Protein AF-D6ZEJ3-F1 (afdb_monomer)

Mean predicted aligned error: 15.24 Å

Secondary structure (DSSP, 8-state):
---------------GGGSSSHHHHHHHHHHHHHHHHHHHHHHHHHHHSPPPPPSEEEEETTEEEEE--HHHHHHHHHHHHHHHHHHH----

Nearest PDB structures (foldseek):
  2vfx-assembly8_H  TM=3.318E-01  e=5.756E-01  Homo sapiens
  2qog-assembly1_D  TM=3.678E-01  e=7.763E+00  Crotalus durissus terrificus

Foldseek 3Di:
DDDPPDDPPPPPCPDPPPPPPVVVVVVVVVVVVLQVQLVVQLVVLLVVDDDQQAPDWDADPNDTDGHHDDPSVVVVVVSVVRSVCSSVDPPD

Radius of gyration: 29.47 Å; Cα contacts (8 Å, |Δi|>4): 49; chains: 1; bounding box: 62×20×95 Å

Organism: Segniliparus rotundus (strain ATCC BAA-972 / CDC 1076 / CIP 108378 / DSM 44985 / JCM 13578) (NCBI:txid640132)

Sequence (92 aa):
MALHRGQWRGYQDVGPAVKRFDYMDRMGEEEADQHAAARQRAEAARRSLPPIAPDQVVEMGGSRFAVYSGEKAVQMRQREALVKQARDGARR

Solvent-accessible surface area (backbone atoms only — not comparable to full-atom values): 5741 Å² total; per-residue (Å²): 135,84,83,81,74,79,78,81,77,74,79,76,77,80,63,91,78,82,66,67,61,70,56,51,58,52,50,52,51,56,51,48,52,51,51,51,54,23,50,53,38,22,52,51,48,54,69,74,47,82,86,78,80,58,79,43,76,48,76,57,95,94,40,81,42,76,41,58,55,75,70,55,33,52,52,50,52,53,52,50,52,52,25,48,44,46,30,68,43,89,84,120

pLDDT: mean 70.7, std 18.23, range [38.47, 93.12]

Structure (mmCIF, N/CA/C/O backbone):
data_AF-D6ZEJ3-F1
#
_entry.id   AF-D6ZEJ3-F1
#
loop_
_atom_site.group_PDB
_atom_site.id
_atom_site.type_symbol
_atom_site.label_atom_id
_atom_site.label_alt_id
_atom_site.label_comp_id
_atom_site.label_asym_id
_atom_site.label_entity_id
_atom_site.label_seq_id
_atom_site.pdbx_PDB_ins_code
_atom_site.Cartn_x
_atom_site.Cartn_y
_atom_site.Cartn_z
_atom_site.occupancy
_atom_site.B_iso_or_equiv
_atom_site.auth_seq_id
_atom_site.auth_comp_id
_atom_site.auth_asym_id
_atom_site.auth_atom_id
_atom_site.pdbx_PDB_model_num
ATOM 1 N N . MET A 1 1 ? 38.023 5.439 -79.911 1.00 38.47 1 MET A N 1
ATOM 2 C CA . MET A 1 1 ? 38.580 5.769 -78.582 1.00 38.47 1 MET A CA 1
ATOM 3 C C . MET A 1 1 ? 37.423 5.853 -77.604 1.00 38.47 1 MET A C 1
ATOM 5 O O . MET A 1 1 ? 36.467 6.568 -77.873 1.00 38.47 1 MET A O 1
ATOM 9 N N . ALA A 1 2 ? 37.442 4.995 -76.586 1.00 42.78 2 ALA A N 1
ATOM 10 C CA . ALA A 1 2 ? 36.294 4.677 -75.747 1.00 42.78 2 ALA A CA 1
ATOM 11 C C . ALA A 1 2 ? 35.992 5.791 -74.732 1.00 42.78 2 ALA A C 1
ATOM 13 O O . ALA A 1 2 ? 36.873 6.246 -74.007 1.00 42.78 2 ALA A O 1
ATOM 14 N N . LEU A 1 3 ? 34.726 6.206 -74.685 1.00 44.09 3 LEU A N 1
ATOM 15 C CA . LEU A 1 3 ? 34.176 7.106 -73.677 1.00 44.09 3 LEU A CA 1
ATOM 16 C C . LEU A 1 3 ? 34.100 6.356 -72.341 1.00 44.09 3 LEU A C 1
ATOM 18 O O . LEU A 1 3 ? 33.172 5.579 -72.115 1.00 44.09 3 LEU A O 1
ATOM 22 N N . HIS A 1 4 ? 35.059 6.587 -71.444 1.00 41.38 4 HIS A N 1
ATOM 23 C CA . HIS A 1 4 ? 34.919 6.179 -70.048 1.00 41.38 4 HIS A CA 1
ATOM 24 C C . HIS A 1 4 ? 33.860 7.065 -69.386 1.00 41.38 4 HIS A C 1
ATOM 26 O O . HIS A 1 4 ? 34.133 8.166 -68.913 1.00 41.38 4 HIS A O 1
ATOM 32 N N . ARG A 1 5 ? 32.616 6.576 -69.392 1.00 45.19 5 ARG A N 1
ATOM 33 C CA . ARG A 1 5 ? 31.523 7.098 -68.573 1.00 45.19 5 ARG A CA 1
ATOM 34 C C . ARG A 1 5 ? 31.898 6.887 -67.109 1.00 45.19 5 ARG A C 1
ATOM 36 O O . ARG A 1 5 ? 31.765 5.785 -66.583 1.00 45.19 5 ARG A O 1
ATOM 43 N N . GLY A 1 6 ? 32.398 7.952 -66.486 1.00 44.97 6 GLY A N 1
ATOM 44 C CA . GLY A 1 6 ? 32.551 8.052 -65.043 1.00 44.97 6 GLY A CA 1
ATOM 45 C C . GLY A 1 6 ? 31.226 7.700 -64.375 1.00 44.97 6 GLY A C 1
ATOM 46 O O . GLY A 1 6 ? 30.194 8.324 -64.616 1.00 44.97 6 GLY A O 1
ATOM 47 N N . GLN A 1 7 ? 31.274 6.627 -63.603 1.00 43.22 7 GLN A N 1
ATOM 48 C CA . GLN A 1 7 ? 30.188 6.029 -62.854 1.00 43.22 7 GLN A CA 1
ATOM 49 C C . GLN A 1 7 ? 29.632 7.059 -61.860 1.00 43.22 7 GLN A C 1
ATOM 51 O O . GLN A 1 7 ? 30.293 7.412 -60.884 1.00 43.22 7 GLN A O 1
ATOM 56 N N . TRP A 1 8 ? 28.420 7.558 -62.108 1.00 39.75 8 TRP A N 1
ATOM 57 C CA . TRP A 1 8 ? 27.676 8.340 -61.124 1.00 39.75 8 TRP A CA 1
ATOM 58 C C . TRP A 1 8 ? 27.346 7.423 -59.944 1.00 39.75 8 TRP A C 1
ATOM 60 O O . TRP A 1 8 ? 26.443 6.590 -60.018 1.00 39.75 8 TRP A O 1
ATOM 70 N N . ARG A 1 9 ? 28.106 7.552 -58.851 1.00 45.00 9 ARG A N 1
ATOM 71 C CA . ARG A 1 9 ? 27.702 7.054 -57.535 1.00 45.00 9 ARG A CA 1
ATOM 72 C C . ARG A 1 9 ? 26.480 7.862 -57.112 1.00 45.00 9 ARG A C 1
ATOM 74 O O . ARG A 1 9 ? 26.615 8.941 -56.544 1.00 45.00 9 ARG A O 1
ATOM 81 N N . GLY A 1 10 ? 25.293 7.348 -57.421 1.00 42.72 10 GLY A N 1
ATOM 82 C CA . GLY A 1 10 ? 24.074 7.778 -56.760 1.00 42.72 10 GLY A CA 1
ATOM 83 C C . GLY A 1 10 ? 24.238 7.504 -55.271 1.00 42.72 10 GLY A C 1
ATOM 84 O O . GLY A 1 10 ? 24.117 6.363 -54.834 1.00 42.72 10 GLY A O 1
ATOM 85 N N . TYR A 1 11 ? 24.562 8.540 -54.499 1.00 41.69 11 TYR A N 1
ATOM 86 C CA . TYR A 1 11 ? 24.215 8.559 -53.089 1.00 41.69 11 TYR A CA 1
ATOM 87 C C . TYR A 1 11 ? 22.691 8.495 -53.051 1.00 41.69 11 TYR A C 1
ATOM 89 O O . TYR A 1 11 ? 22.007 9.490 -53.278 1.00 41.69 11 TYR A O 1
ATOM 97 N N . GLN A 1 12 ? 22.161 7.287 -52.875 1.00 45.28 12 GLN A N 1
ATOM 98 C CA . GLN A 1 12 ? 20.768 7.109 -52.530 1.00 45.28 12 GLN A CA 1
ATOM 99 C C . GLN A 1 12 ? 20.648 7.594 -51.093 1.00 45.28 12 GLN A C 1
ATOM 101 O O . GLN A 1 12 ? 21.063 6.917 -50.154 1.00 45.28 12 GLN A O 1
ATOM 106 N N . ASP A 1 13 ? 20.183 8.830 -50.968 1.00 47.97 13 ASP A N 1
ATOM 107 C CA . ASP A 1 13 ? 19.825 9.467 -49.716 1.00 47.97 13 ASP A CA 1
ATOM 108 C C . ASP A 1 13 ? 18.671 8.649 -49.118 1.00 47.97 13 ASP A C 1
ATOM 110 O O . ASP A 1 13 ? 17.491 8.849 -49.413 1.00 47.97 13 ASP A O 1
ATOM 114 N N . VAL A 1 14 ? 19.021 7.602 -48.371 1.00 50.62 14 VAL A N 1
ATOM 115 C CA . VAL A 1 14 ? 18.088 6.846 -47.538 1.00 50.62 14 VAL A CA 1
ATOM 116 C C . VAL A 1 14 ? 17.682 7.781 -46.406 1.00 50.62 14 VAL A C 1
ATOM 118 O O . VAL A 1 14 ? 18.320 7.838 -45.357 1.00 50.62 14 VAL A O 1
ATOM 121 N N . GLY A 1 15 ? 16.664 8.593 -46.694 1.00 42.31 15 GLY A N 1
ATOM 122 C CA . GLY A 1 15 ? 16.210 9.689 -45.852 1.00 42.31 15 GLY A CA 1
ATOM 123 C C . GLY A 1 15 ? 15.910 9.285 -44.400 1.00 42.31 15 GLY A C 1
ATOM 124 O O . GLY A 1 15 ? 15.724 8.108 -44.082 1.00 42.31 15 GLY A O 1
ATOM 125 N N . PRO A 1 16 ? 15.793 10.262 -43.485 1.00 48.78 16 PRO A N 1
ATOM 126 C CA . PRO A 1 16 ? 15.666 10.025 -42.043 1.00 48.78 16 PRO A CA 1
ATOM 127 C C . PRO A 1 16 ? 14.295 9.471 -41.589 1.00 48.78 16 PRO A C 1
ATOM 129 O O . PRO A 1 16 ? 13.909 9.641 -40.433 1.00 48.78 16 PRO A O 1
ATOM 132 N N . ALA A 1 17 ? 13.531 8.806 -42.456 1.00 48.72 17 ALA A N 1
ATOM 133 C CA . ALA A 1 17 ? 12.112 8.536 -42.221 1.00 48.72 17 ALA A CA 1
ATOM 134 C C . ALA A 1 17 ? 11.788 7.226 -41.471 1.00 48.72 17 ALA A C 1
ATOM 136 O O . ALA A 1 17 ? 10.661 7.080 -41.011 1.00 48.72 17 ALA A O 1
ATOM 137 N N . VAL A 1 18 ? 12.731 6.292 -41.282 1.00 49.53 18 VAL A N 1
ATOM 138 C CA . VAL A 1 18 ? 12.401 4.933 -40.771 1.00 49.53 18 VAL A CA 1
ATOM 139 C C . VAL A 1 18 ? 12.846 4.674 -39.322 1.00 49.53 18 VAL A C 1
ATOM 141 O O . VAL A 1 18 ? 12.835 3.545 -38.862 1.00 49.53 18 VAL A O 1
ATOM 144 N N . LYS A 1 19 ? 13.242 5.691 -38.544 1.00 51.84 19 LYS A N 1
ATOM 145 C CA . LYS A 1 19 ? 13.718 5.465 -37.155 1.00 51.84 19 LYS A CA 1
ATOM 146 C C . LYS A 1 19 ? 12.837 6.035 -36.047 1.00 51.84 19 LYS A C 1
ATOM 148 O O . LYS A 1 19 ? 13.202 5.917 -34.884 1.00 51.84 19 LYS A O 1
ATOM 153 N N . ARG A 1 20 ? 11.714 6.679 -36.375 1.00 48.69 20 ARG A N 1
ATOM 154 C CA .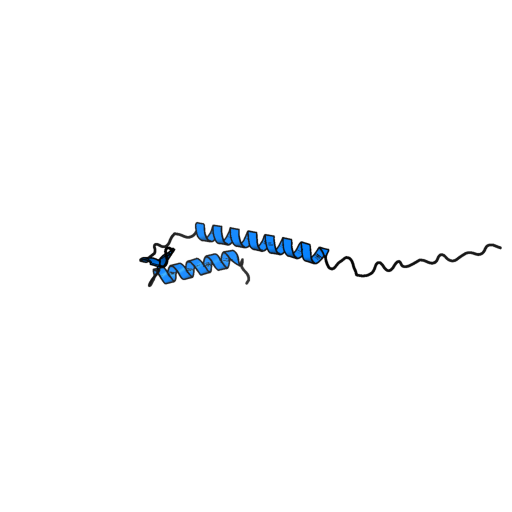 ARG A 1 20 ? 10.882 7.358 -35.364 1.00 48.69 20 ARG A CA 1
ATOM 155 C C . ARG A 1 20 ? 9.714 6.524 -34.835 1.00 48.69 20 ARG A C 1
ATOM 157 O O . ARG A 1 20 ? 9.353 6.728 -33.687 1.00 48.69 20 ARG A O 1
ATOM 164 N N . PHE A 1 21 ? 9.167 5.591 -35.615 1.00 47.56 21 PHE A N 1
ATOM 165 C CA . PHE A 1 21 ? 7.996 4.806 -35.197 1.00 47.56 21 PHE A CA 1
ATOM 166 C C . PHE A 1 21 ? 8.374 3.511 -34.453 1.00 47.56 21 PHE A C 1
ATOM 168 O O . PHE A 1 21 ? 7.924 3.335 -33.327 1.00 47.56 21 PHE A O 1
ATOM 175 N N . ASP A 1 22 ? 9.316 2.705 -34.964 1.00 49.97 22 ASP A N 1
ATOM 176 C CA . ASP A 1 22 ? 9.790 1.480 -34.275 1.00 49.97 22 ASP A CA 1
ATOM 177 C C . ASP A 1 22 ? 10.383 1.739 -32.876 1.00 49.97 22 ASP A C 1
ATOM 179 O O . ASP A 1 22 ? 10.349 0.876 -32.000 1.00 49.97 22 ASP A O 1
ATOM 183 N N . TYR A 1 23 ? 10.952 2.928 -32.654 1.00 49.06 23 TYR A N 1
ATOM 184 C CA . TYR A 1 23 ? 11.496 3.317 -31.350 1.00 49.06 23 TYR A CA 1
ATOM 185 C C . TYR A 1 23 ? 10.400 3.666 -30.333 1.00 49.06 23 TYR A C 1
ATOM 187 O O . TYR A 1 23 ? 10.630 3.522 -29.136 1.00 49.06 23 TYR A O 1
ATOM 195 N N . MET A 1 24 ? 9.227 4.126 -30.784 1.00 49.81 24 MET A N 1
ATOM 196 C CA . MET A 1 24 ? 8.105 4.426 -29.889 1.00 49.81 24 MET A CA 1
ATOM 197 C C . MET A 1 24 ? 7.361 3.161 -29.459 1.00 49.81 24 MET A C 1
ATOM 199 O O . MET A 1 24 ? 7.015 3.053 -28.286 1.00 49.81 24 MET A O 1
ATOM 203 N N . ASP A 1 25 ? 7.198 2.184 -30.354 1.00 51.31 25 ASP A N 1
ATOM 204 C CA . ASP A 1 25 ? 6.554 0.912 -30.002 1.00 51.31 25 ASP A CA 1
ATOM 205 C C . ASP A 1 25 ? 7.400 0.099 -29.005 1.00 51.31 25 ASP A C 1
ATOM 207 O O . ASP A 1 25 ? 6.872 -0.392 -28.009 1.00 51.31 25 ASP A O 1
ATOM 211 N N . ARG A 1 26 ? 8.734 0.055 -29.173 1.00 51.66 26 ARG A N 1
ATOM 212 C CA . ARG A 1 26 ? 9.631 -0.592 -28.189 1.00 51.66 26 ARG A CA 1
ATOM 213 C C . ARG A 1 26 ? 9.662 0.115 -26.831 1.00 51.66 26 ARG A C 1
ATOM 215 O O . ARG A 1 26 ? 9.777 -0.550 -25.808 1.00 51.66 26 ARG A O 1
ATOM 222 N N . MET A 1 27 ? 9.536 1.446 -26.806 1.00 50.47 27 MET A N 1
ATOM 223 C CA . MET A 1 27 ? 9.422 2.206 -25.551 1.00 50.47 27 MET A CA 1
ATOM 224 C C . MET A 1 27 ? 8.132 1.854 -24.797 1.00 50.47 27 MET A C 1
ATOM 226 O O . MET A 1 27 ? 8.160 1.718 -23.577 1.00 50.47 27 MET A O 1
ATOM 230 N N . GLY A 1 28 ? 7.019 1.653 -25.509 1.00 60.31 28 GLY A N 1
ATOM 231 C CA . GLY A 1 28 ? 5.750 1.247 -24.901 1.00 60.31 28 GLY A CA 1
ATOM 232 C C . GLY A 1 28 ? 5.803 -0.136 -24.243 1.00 60.31 28 GLY A C 1
ATOM 233 O O . GLY A 1 28 ? 5.239 -0.321 -23.164 1.00 60.31 28 GLY A O 1
ATOM 234 N N . GLU A 1 29 ? 6.510 -1.092 -24.852 1.00 59.00 29 GLU A N 1
ATOM 235 C CA . GLU A 1 29 ? 6.695 -2.443 -24.301 1.00 59.00 29 GLU A CA 1
ATOM 236 C C . GLU A 1 29 ? 7.625 -2.448 -23.075 1.00 59.00 29 GLU A C 1
ATOM 238 O O . GLU A 1 29 ? 7.265 -3.000 -22.033 1.00 59.00 29 GLU A O 1
ATOM 243 N N . GLU A 1 30 ? 8.771 -1.756 -23.132 1.00 60.19 30 GLU A N 1
ATOM 244 C CA . GLU A 1 30 ? 9.691 -1.655 -21.988 1.00 60.19 30 GLU A CA 1
ATOM 245 C C . GLU A 1 30 ? 9.067 -0.918 -20.788 1.00 60.19 30 GLU A C 1
ATOM 247 O O . GLU A 1 30 ? 9.303 -1.290 -19.633 1.00 60.19 30 GLU A O 1
ATOM 252 N N . GLU A 1 31 ? 8.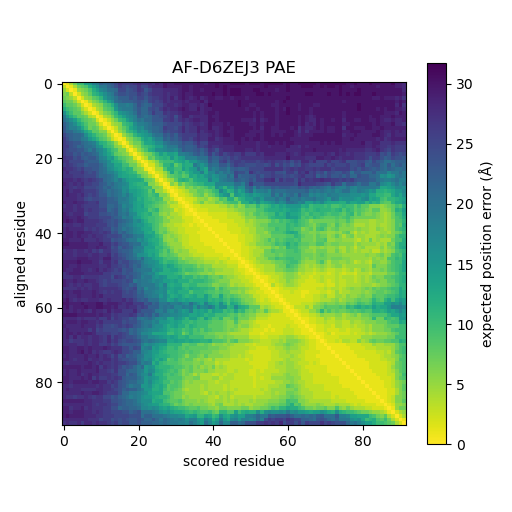251 0.116 -21.021 1.00 59.69 31 GLU A N 1
ATOM 253 C CA . GLU A 1 31 ? 7.506 0.802 -19.958 1.00 59.69 31 GLU A CA 1
ATOM 254 C C . GLU A 1 31 ? 6.407 -0.092 -19.359 1.00 59.69 31 GLU A C 1
ATOM 256 O O . GLU A 1 31 ? 6.230 -0.128 -18.133 1.00 59.69 31 GLU A O 1
ATOM 261 N N . ALA A 1 32 ? 5.692 -0.858 -20.190 1.00 65.38 32 ALA A N 1
ATOM 262 C CA . ALA A 1 32 ? 4.676 -1.805 -19.732 1.00 65.38 32 ALA A CA 1
ATOM 263 C C . ALA A 1 32 ? 5.280 -2.915 -18.854 1.00 65.38 32 ALA A C 1
ATOM 265 O O . ALA A 1 32 ? 4.738 -3.216 -17.781 1.00 65.38 32 ALA A O 1
ATOM 266 N N . ASP A 1 33 ? 6.435 -3.454 -19.245 1.00 70.56 33 ASP A N 1
ATOM 267 C CA . ASP A 1 33 ? 7.166 -4.468 -18.484 1.00 70.56 33 ASP A CA 1
ATOM 268 C C . ASP A 1 33 ? 7.676 -3.923 -17.145 1.00 70.56 33 ASP A C 1
ATOM 270 O O . ASP A 1 33 ? 7.544 -4.572 -16.099 1.00 70.56 33 ASP A O 1
ATOM 274 N N . GLN A 1 34 ? 8.180 -2.685 -17.123 1.00 71.31 34 GLN A N 1
ATOM 275 C CA . GLN A 1 34 ? 8.571 -2.013 -15.881 1.00 71.31 34 GLN A CA 1
ATOM 276 C C . GLN A 1 34 ? 7.378 -1.811 -14.939 1.00 71.31 34 GLN A C 1
ATOM 278 O O . GLN A 1 34 ? 7.494 -2.037 -13.728 1.00 71.31 34 GLN A O 1
ATOM 283 N N . HIS A 1 35 ? 6.213 -1.437 -15.472 1.00 73.88 35 HIS A N 1
ATOM 284 C CA . HIS A 1 35 ? 4.986 -1.312 -14.690 1.00 73.88 35 HIS A CA 1
ATOM 285 C C . HIS A 1 35 ? 4.499 -2.656 -14.139 1.00 73.88 35 HIS A C 1
ATOM 287 O O . HIS A 1 35 ? 4.085 -2.720 -12.974 1.00 73.88 35 HIS A O 1
ATOM 293 N N . ALA A 1 36 ? 4.564 -3.726 -14.933 1.00 77.56 36 ALA A N 1
ATOM 294 C CA . ALA A 1 36 ? 4.209 -5.073 -14.499 1.00 77.56 36 ALA A CA 1
ATOM 295 C C . ALA A 1 36 ? 5.142 -5.563 -13.378 1.00 77.56 36 ALA A C 1
ATOM 297 O O . ALA A 1 36 ? 4.670 -6.005 -12.326 1.00 77.56 36 ALA A O 1
ATOM 298 N N . ALA A 1 37 ? 6.455 -5.384 -13.541 1.00 79.62 37 ALA A N 1
ATOM 299 C CA . ALA A 1 37 ? 7.446 -5.735 -12.529 1.00 79.62 37 ALA A CA 1
ATOM 300 C C . ALA A 1 37 ? 7.266 -4.924 -11.231 1.00 79.62 37 ALA A C 1
ATOM 302 O O . ALA A 1 37 ? 7.346 -5.476 -10.131 1.00 79.62 37 ALA A O 1
ATOM 303 N N . ALA A 1 38 ? 6.974 -3.623 -11.332 1.00 74.88 38 ALA A N 1
ATOM 304 C CA . ALA A 1 38 ? 6.692 -2.768 -10.178 1.00 74.88 38 ALA A CA 1
ATOM 305 C C . ALA A 1 38 ? 5.436 -3.218 -9.410 1.00 74.88 38 ALA A C 1
ATOM 307 O O . ALA A 1 38 ? 5.432 -3.225 -8.176 1.00 74.88 38 ALA A O 1
ATOM 308 N N . ARG A 1 39 ? 4.376 -3.636 -10.119 1.00 79.38 39 ARG A N 1
ATOM 309 C CA . ARG A 1 39 ? 3.161 -4.197 -9.501 1.00 79.38 39 ARG A CA 1
ATOM 310 C C . ARG A 1 39 ? 3.455 -5.499 -8.763 1.00 79.38 39 ARG A C 1
ATOM 312 O O . ARG A 1 39 ? 3.073 -5.619 -7.601 1.00 79.38 39 ARG A O 1
ATOM 319 N N . GLN A 1 40 ? 4.185 -6.425 -9.385 1.00 81.38 40 GLN A N 1
ATOM 320 C CA . GLN A 1 40 ? 4.567 -7.688 -8.743 1.00 81.38 40 GLN A CA 1
ATOM 321 C C . GLN A 1 40 ? 5.387 -7.459 -7.465 1.00 81.38 40 GLN A C 1
ATOM 323 O O . GLN A 1 40 ? 5.107 -8.076 -6.436 1.00 81.38 40 GLN A O 1
ATOM 328 N N . ARG A 1 41 ? 6.349 -6.524 -7.485 1.00 79.56 41 ARG A N 1
ATOM 329 C CA . ARG A 1 41 ? 7.130 -6.156 -6.290 1.00 79.56 41 ARG A CA 1
ATOM 330 C C . ARG A 1 41 ? 6.255 -5.575 -5.181 1.00 79.56 41 ARG A C 1
ATOM 332 O O . ARG A 1 41 ? 6.405 -5.958 -4.022 1.00 79.56 41 ARG A O 1
ATOM 339 N N . ALA A 1 42 ? 5.327 -4.685 -5.528 1.00 76.62 42 ALA A N 1
ATOM 340 C CA . ALA A 1 42 ? 4.398 -4.092 -4.569 1.00 76.62 42 ALA A CA 1
ATOM 341 C C . ALA A 1 42 ? 3.478 -5.146 -3.929 1.00 76.62 42 ALA A C 1
ATOM 343 O O . ALA A 1 42 ? 3.258 -5.130 -2.717 1.00 76.62 42 ALA A O 1
ATOM 344 N N . GLU A 1 43 ? 2.965 -6.090 -4.720 1.00 82.25 43 GLU A N 1
ATOM 345 C CA . GLU A 1 43 ? 2.137 -7.190 -4.219 1.00 82.25 43 GLU A CA 1
ATOM 346 C C . GLU A 1 43 ? 2.921 -8.134 -3.307 1.00 82.25 43 GLU A C 1
ATOM 348 O O . GLU A 1 43 ? 2.431 -8.491 -2.232 1.00 82.25 43 GLU A O 1
ATOM 353 N N . ALA A 1 44 ? 4.149 -8.493 -3.688 1.00 81.25 44 ALA A N 1
ATOM 354 C CA . ALA A 1 44 ? 5.031 -9.312 -2.864 1.00 81.25 44 ALA A CA 1
ATOM 355 C C . ALA A 1 44 ? 5.336 -8.630 -1.518 1.00 81.25 44 ALA A C 1
ATOM 357 O O . ALA A 1 44 ? 5.179 -9.252 -0.467 1.00 81.25 44 ALA A O 1
ATOM 358 N N . ALA A 1 45 ? 5.670 -7.335 -1.535 1.00 77.81 45 ALA A N 1
ATOM 359 C CA . ALA A 1 45 ? 5.901 -6.544 -0.325 1.00 77.81 45 ALA A CA 1
ATOM 360 C C . ALA A 1 45 ? 4.643 -6.434 0.551 1.00 77.81 45 ALA A C 1
ATOM 362 O O . ALA A 1 45 ? 4.710 -6.498 1.776 1.00 77.81 45 ALA A O 1
ATOM 363 N N . ARG A 1 46 ? 3.457 -6.311 -0.055 1.00 81.62 46 ARG A N 1
ATOM 364 C CA . ARG A 1 46 ? 2.200 -6.279 0.703 1.00 81.62 46 ARG A CA 1
ATOM 365 C C . ARG A 1 46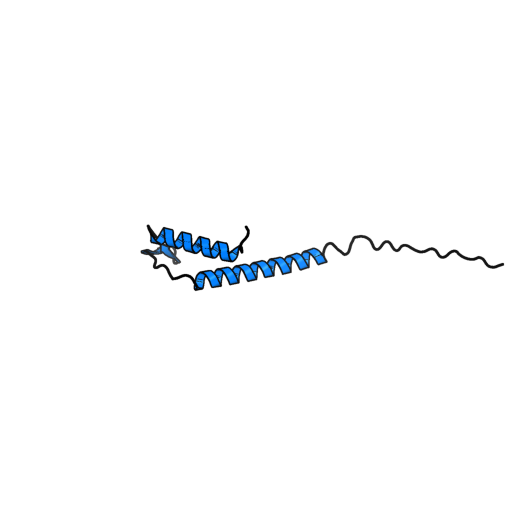 ? 1.925 -7.606 1.411 1.00 81.62 46 ARG A C 1
ATOM 367 O O . ARG A 1 46 ? 1.425 -7.573 2.538 1.00 81.62 46 ARG A O 1
ATOM 374 N N . ARG A 1 47 ? 2.224 -8.736 0.757 1.00 83.38 47 ARG A N 1
ATOM 375 C CA . ARG A 1 47 ? 2.026 -10.097 1.288 1.00 83.38 47 ARG A CA 1
ATOM 376 C C . ARG A 1 47 ? 3.030 -10.467 2.378 1.00 83.38 47 ARG A C 1
ATOM 378 O O . ARG A 1 47 ? 2.663 -11.215 3.275 1.00 83.38 47 ARG A O 1
ATOM 385 N N . SER A 1 48 ? 4.262 -9.961 2.313 1.00 80.44 48 SER A N 1
ATOM 386 C CA . SER A 1 48 ? 5.287 -10.251 3.324 1.00 80.44 48 SER A CA 1
ATOM 387 C C . SER A 1 48 ? 5.078 -9.494 4.638 1.00 80.44 48 SER A C 1
ATOM 389 O O . SER A 1 48 ? 5.548 -9.939 5.682 1.00 80.44 48 SER A O 1
ATOM 391 N N . LEU A 1 49 ? 4.375 -8.358 4.606 1.00 82.56 49 LEU A N 1
ATOM 392 C CA . LEU A 1 49 ? 4.133 -7.541 5.793 1.00 82.56 49 LEU A CA 1
ATOM 393 C C . LEU A 1 49 ? 2.989 -8.106 6.652 1.00 82.56 49 LEU A C 1
ATOM 395 O O . LEU A 1 49 ? 1.944 -8.478 6.102 1.00 82.56 49 LEU A O 1
ATOM 399 N N . PRO A 1 50 ? 3.139 -8.112 7.992 1.00 83.50 50 PRO A N 1
ATOM 400 C CA . PRO A 1 50 ? 2.127 -8.647 8.892 1.00 83.50 50 PRO A CA 1
ATOM 401 C C . PRO A 1 50 ? 0.792 -7.896 8.737 1.00 83.50 50 PRO A C 1
ATOM 403 O O . PRO A 1 50 ? 0.779 -6.676 8.521 1.00 83.50 50 PRO A O 1
ATOM 406 N N . PRO A 1 51 ? -0.351 -8.601 8.811 1.00 86.50 51 PRO A N 1
ATOM 407 C CA . PRO A 1 51 ? -1.656 -7.967 8.711 1.00 86.50 51 PRO A CA 1
ATOM 408 C C . PRO A 1 51 ? -1.925 -7.091 9.940 1.00 86.50 51 PRO A C 1
ATOM 410 O O . PRO A 1 51 ? -1.705 -7.505 11.074 1.00 86.50 51 PRO A O 1
ATOM 413 N N . ILE A 1 52 ? -2.443 -5.884 9.704 1.00 86.94 52 ILE A N 1
ATOM 414 C CA . ILE A 1 52 ? -2.870 -4.958 10.758 1.00 86.94 52 ILE A CA 1
ATOM 415 C C . ILE A 1 52 ? -4.391 -5.058 10.862 1.00 86.94 52 ILE A C 1
ATOM 417 O O . ILE A 1 52 ? -5.099 -4.811 9.880 1.00 86.94 52 ILE A O 1
ATOM 421 N N . ALA A 1 53 ? -4.888 -5.445 12.037 1.00 87.81 53 ALA A N 1
ATOM 422 C CA . ALA A 1 53 ? -6.320 -5.545 12.294 1.00 87.81 53 ALA A CA 1
ATOM 423 C C . ALA A 1 53 ? -6.951 -4.140 12.347 1.00 87.81 53 ALA A C 1
ATOM 425 O O . ALA A 1 53 ? -6.444 -3.287 13.084 1.00 87.81 53 ALA A O 1
ATOM 426 N N . PRO A 1 54 ? -8.038 -3.884 11.596 1.00 88.12 54 PRO A N 1
ATOM 427 C CA . PRO A 1 54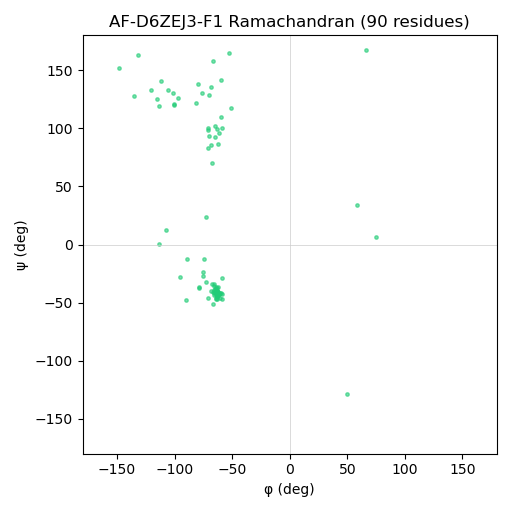 ? -8.733 -2.605 11.659 1.00 88.12 54 PRO A CA 1
ATOM 428 C C . PRO A 1 54 ? -9.393 -2.401 13.024 1.00 88.12 54 PRO A C 1
ATOM 430 O O . PRO A 1 54 ? -9.648 -3.356 13.758 1.00 88.12 54 PRO A O 1
ATOM 433 N N . ASP A 1 55 ? -9.660 -1.146 13.368 1.00 88.38 55 ASP A N 1
ATOM 434 C CA . ASP A 1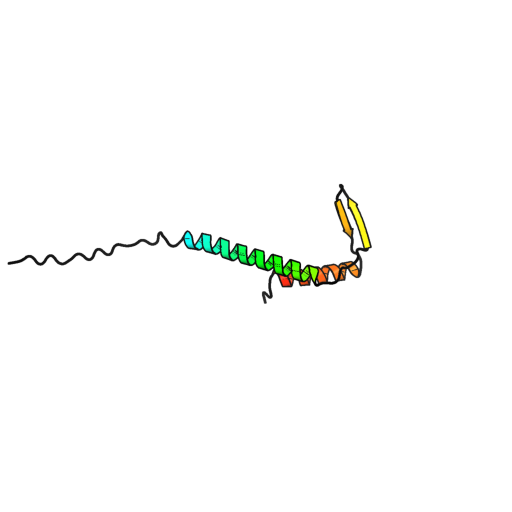 55 ? -10.427 -0.807 14.572 1.00 88.38 55 ASP A CA 1
ATOM 435 C C . ASP A 1 55 ? -11.919 -1.003 14.347 1.00 88.38 55 ASP A C 1
ATOM 437 O O . ASP A 1 55 ? -12.641 -1.455 15.232 1.00 88.38 55 ASP A O 1
ATOM 441 N N . GLN A 1 56 ? -12.375 -0.696 13.136 1.00 88.06 56 GLN A N 1
ATOM 442 C CA . GLN A 1 56 ? -13.760 -0.859 12.742 1.00 88.06 56 GLN A CA 1
ATOM 443 C C . GLN A 1 56 ? -13.841 -1.192 11.257 1.00 88.06 56 GLN A C 1
ATOM 445 O O . GLN A 1 56 ? -12.987 -0.798 10.465 1.00 88.06 56 GLN A O 1
ATOM 450 N N . VAL A 1 57 ? -14.894 -1.904 10.871 1.00 90.81 57 VAL A N 1
ATOM 451 C CA . VAL A 1 57 ? -15.302 -2.020 9.474 1.00 90.81 57 VAL A CA 1
ATOM 452 C C . VAL A 1 57 ? -16.645 -1.319 9.349 1.00 90.81 57 VAL A C 1
ATOM 454 O O . VAL A 1 57 ? -17.598 -1.690 10.029 1.00 90.81 57 VAL A O 1
ATOM 457 N N . VAL A 1 58 ? -16.699 -0.280 8.523 1.00 91.50 58 VAL A N 1
ATOM 458 C CA . VAL A 1 58 ? -17.905 0.513 8.279 1.00 91.50 58 VAL A CA 1
ATOM 459 C C . VAL A 1 58 ? -18.442 0.147 6.906 1.00 91.50 58 VAL A C 1
ATOM 461 O O . VAL A 1 58 ? -17.687 0.091 5.938 1.00 91.50 58 VAL A O 1
ATOM 464 N N . GLU A 1 59 ? -19.742 -0.106 6.807 1.00 93.12 59 GLU A N 1
ATOM 465 C CA . GLU A 1 59 ? -20.402 -0.349 5.529 1.00 93.12 59 GLU A CA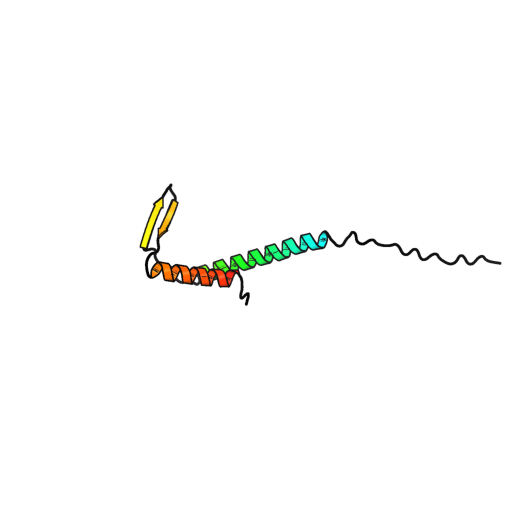 1
ATOM 466 C C . GLU A 1 59 ? -21.125 0.927 5.081 1.00 93.12 59 GLU A C 1
ATOM 468 O O . GLU A 1 59 ? -21.968 1.456 5.802 1.00 93.12 59 GLU A O 1
ATOM 473 N N . MET A 1 60 ? -20.771 1.456 3.908 1.00 88.62 60 MET A N 1
ATOM 474 C CA . MET A 1 60 ? -21.402 2.639 3.313 1.00 88.62 60 MET A CA 1
ATOM 475 C C . MET A 1 60 ? -21.673 2.380 1.834 1.00 88.62 60 MET A C 1
ATOM 477 O O . MET A 1 60 ? -20.776 1.978 1.095 1.00 88.62 60 MET A O 1
ATOM 481 N N . GLY A 1 61 ? -22.916 2.595 1.396 1.00 87.50 61 GLY A N 1
ATOM 482 C CA . GLY A 1 61 ? -23.303 2.411 -0.009 1.00 87.50 61 GLY A CA 1
ATOM 483 C C . GLY A 1 61 ? -23.065 0.991 -0.541 1.00 87.50 61 GLY A C 1
ATOM 484 O O . GLY A 1 61 ? -22.672 0.834 -1.692 1.00 87.50 61 GLY A O 1
ATOM 485 N N . GLY A 1 62 ? -23.222 -0.038 0.303 1.00 91.31 62 GLY A N 1
ATOM 486 C CA . GLY A 1 62 ? -22.967 -1.442 -0.055 1.00 91.31 62 GLY A CA 1
ATOM 487 C C . GLY A 1 62 ? -21.484 -1.826 -0.152 1.00 91.31 62 GLY A C 1
ATOM 488 O O . GLY A 1 62 ? -21.165 -2.939 -0.561 1.00 91.31 62 GLY A O 1
ATOM 489 N N . SER A 1 63 ? -20.568 -0.925 0.219 1.00 91.44 63 SER A N 1
ATOM 490 C CA . SER A 1 63 ? -19.125 -1.179 0.257 1.00 91.44 63 SER A CA 1
ATOM 491 C C . SER A 1 63 ? -18.606 -1.187 1.691 1.00 91.44 63 SER A C 1
ATOM 493 O O . SER A 1 63 ? -19.018 -0.368 2.512 1.00 91.44 63 SER A O 1
ATOM 495 N N . ARG A 1 64 ? -17.676 -2.100 1.994 1.00 88.56 64 ARG A N 1
ATOM 496 C CA . ARG A 1 64 ? -17.049 -2.230 3.318 1.00 88.56 64 ARG A CA 1
ATOM 497 C C . ARG A 1 64 ? -15.704 -1.514 3.357 1.00 88.56 64 ARG A C 1
ATOM 499 O O . ARG A 1 64 ? -14.814 -1.818 2.567 1.00 88.56 64 ARG A O 1
ATOM 506 N N . PHE A 1 65 ? -15.544 -0.619 4.322 1.00 87.75 65 PHE A N 1
ATOM 507 C CA . PHE A 1 65 ? -14.345 0.177 4.547 1.00 87.75 65 PHE A CA 1
ATOM 508 C C . PHE A 1 65 ? -13.712 -0.191 5.885 1.00 87.75 65 PHE A C 1
ATOM 510 O O . PHE A 1 65 ? -14.360 -0.136 6.927 1.00 87.75 65 PHE A O 1
ATOM 517 N N . ALA A 1 66 ? -12.434 -0.557 5.862 1.00 91.25 66 ALA A N 1
ATOM 518 C CA . ALA A 1 66 ? -11.647 -0.768 7.069 1.00 91.25 66 ALA A CA 1
ATOM 519 C C . ALA A 1 66 ? -11.148 0.584 7.603 1.00 91.25 66 ALA A C 1
ATOM 521 O O . ALA A 1 66 ? -10.450 1.313 6.899 1.00 91.25 66 ALA A O 1
ATOM 522 N N . VAL A 1 67 ? -11.503 0.911 8.842 1.00 89.44 67 VAL A N 1
ATOM 523 C CA . VAL A 1 67 ? -11.102 2.137 9.533 1.00 89.44 67 VAL A CA 1
ATOM 524 C C . VAL A 1 67 ? -9.972 1.814 10.504 1.00 89.44 67 VAL A C 1
ATOM 526 O O . VAL A 1 67 ? -10.062 0.884 11.309 1.00 89.44 67 VAL A O 1
ATOM 529 N N . TYR A 1 68 ? -8.909 2.608 10.421 1.00 91.06 68 TYR A N 1
ATOM 530 C CA . TYR A 1 68 ? -7.736 2.533 11.284 1.00 91.06 68 TYR A CA 1
ATOM 531 C C . TYR A 1 68 ? -7.578 3.866 12.007 1.00 91.06 68 TYR A C 1
ATOM 533 O O . TYR A 1 68 ? -7.629 4.925 11.380 1.00 91.06 68 TYR A O 1
ATOM 541 N N . SER A 1 69 ? -7.359 3.817 13.313 1.00 88.50 69 SER A N 1
ATOM 542 C CA . SER A 1 69 ? -7.243 4.982 14.187 1.00 88.50 69 SER A CA 1
ATOM 543 C C . SER A 1 69 ? -6.008 4.876 15.087 1.00 88.50 69 SER A C 1
ATOM 545 O O . SER A 1 69 ? -5.398 3.811 15.207 1.00 88.50 69 SER A O 1
ATOM 547 N N . GLY A 1 70 ? -5.586 6.004 15.668 1.00 92.25 70 GLY A N 1
ATOM 548 C CA . GLY A 1 70 ? -4.446 6.06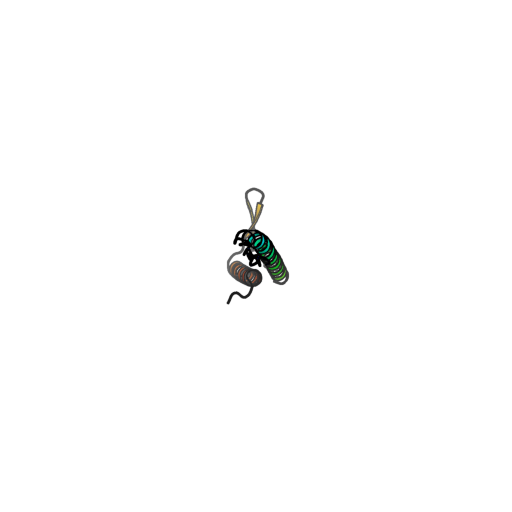7 16.588 1.00 92.25 70 GLY A CA 1
ATOM 549 C C . GLY A 1 70 ? -3.184 5.372 16.059 1.00 92.25 70 GLY A C 1
ATOM 550 O O . GLY A 1 70 ? -2.741 5.613 14.935 1.00 92.25 70 GLY A O 1
ATOM 551 N N . GLU A 1 71 ? -2.614 4.482 16.871 1.00 87.88 71 GLU A N 1
ATOM 552 C CA . GLU A 1 71 ? -1.382 3.74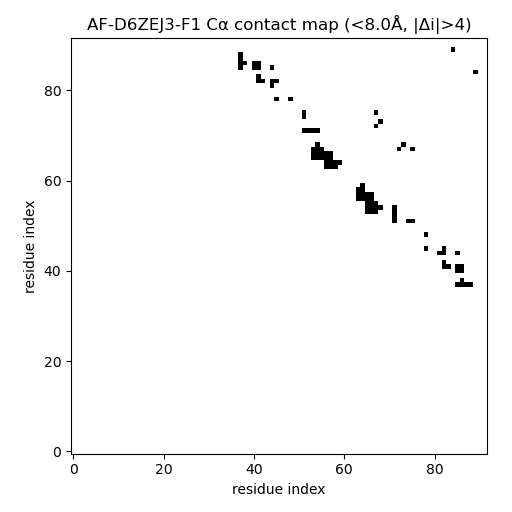9 16.553 1.00 87.88 71 GLU A CA 1
ATOM 553 C C . GLU A 1 71 ? -1.513 2.850 15.317 1.00 87.88 71 GLU A C 1
ATOM 555 O O . GLU A 1 71 ? -0.587 2.773 14.507 1.00 87.88 71 GLU A O 1
ATOM 560 N N . LYS A 1 72 ? -2.671 2.215 15.104 1.00 85.12 72 LYS A N 1
ATOM 561 C CA . LYS A 1 72 ? -2.901 1.351 13.935 1.00 85.12 72 LYS A CA 1
ATOM 562 C C . LYS A 1 72 ? -2.928 2.145 12.634 1.00 85.12 72 LYS A C 1
ATOM 564 O O . LYS A 1 72 ? -2.449 1.657 11.612 1.00 85.12 72 LYS A O 1
ATOM 569 N N . ALA A 1 73 ? -3.427 3.382 12.667 1.00 87.56 73 ALA A N 1
ATOM 570 C CA . ALA A 1 73 ? -3.353 4.281 11.517 1.00 87.56 73 ALA A CA 1
ATOM 571 C C . ALA A 1 73 ? -1.896 4.621 11.164 1.00 87.56 73 ALA A C 1
ATOM 573 O O . ALA A 1 73 ? -1.528 4.630 9.989 1.00 87.56 73 ALA A O 1
ATOM 574 N N . VAL A 1 74 ? -1.050 4.856 12.174 1.00 89.19 74 VAL A N 1
ATOM 575 C CA . VAL A 1 74 ? 0.385 5.114 11.974 1.00 89.19 74 VAL A CA 1
ATOM 576 C C . VAL A 1 74 ? 1.079 3.888 11.378 1.00 89.19 74 VAL A C 1
ATOM 578 O O . VAL A 1 74 ? 1.801 4.021 10.389 1.00 89.19 74 VAL A O 1
ATOM 581 N N . GLN A 1 75 ? 0.807 2.693 11.908 1.00 86.44 75 GLN A N 1
ATOM 582 C CA . GLN A 1 75 ? 1.352 1.440 11.376 1.00 86.44 75 GLN A CA 1
ATOM 583 C C . GLN A 1 75 ? 0.916 1.193 9.923 1.00 86.44 75 GLN A C 1
ATOM 585 O O . GLN A 1 75 ? 1.738 0.814 9.087 1.00 86.44 75 GLN A O 1
ATOM 590 N N . MET A 1 76 ? -0.350 1.465 9.584 1.00 88.62 76 MET A N 1
ATOM 591 C CA . MET A 1 76 ? -0.840 1.356 8.205 1.00 88.62 76 MET A CA 1
ATOM 592 C C . MET A 1 76 ? -0.130 2.330 7.261 1.00 88.62 76 MET A C 1
ATOM 594 O O . MET A 1 76 ? 0.294 1.918 6.183 1.00 88.62 76 MET A O 1
ATOM 598 N N . ARG A 1 77 ? 0.092 3.585 7.675 1.00 87.12 77 ARG A N 1
ATOM 599 C CA . ARG A 1 77 ? 0.855 4.559 6.872 1.00 87.12 77 ARG A CA 1
ATOM 600 C C . ARG A 1 77 ? 2.295 4.109 6.629 1.00 87.12 77 ARG A C 1
ATOM 602 O O . ARG A 1 77 ? 2.792 4.227 5.512 1.00 87.12 77 ARG A O 1
ATOM 609 N N . GLN A 1 78 ? 2.966 3.580 7.651 1.00 88.19 78 GLN A N 1
ATOM 610 C CA . GLN A 1 78 ? 4.326 3.048 7.510 1.00 88.19 78 GLN A CA 1
ATOM 611 C C . GLN A 1 78 ? 4.359 1.855 6.549 1.00 88.19 78 GLN A C 1
ATOM 613 O O . GLN A 1 78 ? 5.207 1.795 5.659 1.00 88.19 78 GLN A O 1
ATOM 618 N N . ARG A 1 79 ? 3.393 0.939 6.674 1.00 87.19 79 ARG A N 1
ATOM 619 C CA . ARG A 1 79 ? 3.234 -0.202 5.768 1.00 87.19 79 ARG A CA 1
ATOM 620 C C . ARG A 1 79 ? 3.040 0.244 4.318 1.00 87.19 79 ARG A C 1
ATOM 622 O O . ARG A 1 79 ? 3.700 -0.287 3.428 1.00 87.19 79 ARG A O 1
ATOM 629 N N . GLU A 1 80 ? 2.172 1.219 4.072 1.00 87.31 80 GLU A N 1
ATOM 630 C CA . GLU A 1 80 ? 1.954 1.774 2.731 1.00 87.31 80 GLU A CA 1
ATOM 631 C C . GLU A 1 80 ? 3.208 2.445 2.167 1.00 87.31 80 GLU A C 1
ATOM 633 O O . GLU A 1 80 ? 3.524 2.254 0.992 1.00 87.31 80 GLU A O 1
ATOM 638 N N . ALA A 1 81 ? 3.965 3.169 2.997 1.00 86.38 81 ALA A N 1
ATOM 639 C CA . ALA A 1 81 ? 5.230 3.772 2.589 1.00 86.38 81 ALA A CA 1
ATOM 640 C C . ALA A 1 81 ? 6.255 2.713 2.149 1.00 86.38 81 ALA A C 1
ATOM 642 O O . ALA A 1 81 ? 6.900 2.885 1.115 1.00 86.38 81 ALA A O 1
ATOM 643 N N . LEU A 1 82 ? 6.360 1.593 2.874 1.00 83.94 82 LEU A N 1
ATOM 644 C CA . LEU A 1 82 ? 7.232 0.471 2.505 1.00 83.94 82 LEU A CA 1
ATOM 645 C C . LEU A 1 82 ? 6.800 -0.186 1.188 1.00 83.94 82 LEU A C 1
ATOM 647 O O . LEU A 1 82 ? 7.632 -0.446 0.320 1.00 83.94 82 LEU A O 1
ATOM 651 N N . VAL A 1 83 ? 5.495 -0.411 0.999 1.00 84.06 83 VAL A N 1
ATOM 652 C CA . VAL A 1 83 ? 4.962 -0.963 -0.260 1.00 84.06 83 VAL A CA 1
ATOM 653 C C . VAL A 1 83 ? 5.222 -0.011 -1.428 1.00 84.06 83 VAL A C 1
ATOM 655 O O . VAL A 1 83 ? 5.596 -0.456 -2.513 1.00 84.06 83 VAL A O 1
ATOM 658 N N . LYS A 1 84 ? 5.072 1.299 -1.212 1.00 84.00 84 LYS A N 1
ATOM 659 C CA . LYS A 1 84 ? 5.376 2.317 -2.219 1.00 84.00 84 LYS A CA 1
ATOM 660 C C . LYS A 1 84 ? 6.861 2.322 -2.589 1.00 84.00 84 LYS A C 1
ATOM 662 O O . LYS A 1 84 ? 7.175 2.316 -3.771 1.00 84.00 84 LYS A O 1
ATOM 667 N N . GLN A 1 85 ? 7.764 2.241 -1.611 1.00 80.81 85 GLN A N 1
ATOM 668 C CA . GLN A 1 85 ? 9.203 2.117 -1.876 1.00 80.81 85 GLN A CA 1
ATOM 669 C C . GLN A 1 85 ? 9.538 0.857 -2.690 1.00 80.81 85 GLN A C 1
ATOM 671 O O . GLN A 1 85 ? 10.328 0.918 -3.628 1.00 80.81 85 GLN A O 1
ATOM 676 N N . ALA A 1 86 ? 8.908 -0.280 -2.380 1.00 77.88 86 ALA A N 1
ATOM 677 C CA . ALA A 1 86 ? 9.096 -1.513 -3.146 1.00 77.88 86 ALA A CA 1
ATOM 678 C C . ALA A 1 86 ? 8.570 -1.401 -4.590 1.00 77.88 86 ALA A C 1
ATOM 680 O O . ALA A 1 86 ? 9.173 -1.952 -5.515 1.00 77.88 86 ALA A O 1
ATOM 681 N N . ARG A 1 87 ? 7.464 -0.669 -4.784 1.00 77.06 87 ARG A N 1
ATOM 682 C CA . ARG A 1 87 ? 6.878 -0.388 -6.100 1.00 77.06 87 ARG A CA 1
ATOM 683 C C . ARG A 1 87 ? 7.784 0.497 -6.949 1.00 77.06 87 ARG A C 1
ATOM 685 O O . ARG A 1 87 ? 8.063 0.150 -8.092 1.00 77.06 87 ARG A O 1
ATOM 692 N N . ASP A 1 88 ? 8.235 1.615 -6.393 1.00 77.56 88 ASP A N 1
ATOM 693 C CA . ASP A 1 88 ? 9.008 2.619 -7.131 1.00 77.56 88 ASP A CA 1
ATOM 694 C C . ASP A 1 88 ? 10.453 2.145 -7.395 1.00 77.56 88 ASP A C 1
ATOM 696 O O . ASP A 1 88 ? 11.164 2.716 -8.223 1.00 77.56 88 ASP A O 1
ATOM 700 N N . GLY A 1 89 ? 10.877 1.063 -6.723 1.00 62.94 89 GLY A N 1
ATOM 701 C CA . GLY A 1 89 ? 12.281 0.685 -6.629 1.00 62.94 89 GLY A CA 1
ATOM 702 C C . GLY A 1 89 ? 13.044 1.739 -5.829 1.00 62.94 89 GLY A C 1
ATOM 703 O O . GLY A 1 89 ? 12.539 2.828 -5.566 1.00 62.94 89 GLY A O 1
ATOM 704 N N . ALA A 1 90 ? 14.271 1.443 -5.414 1.00 55.38 90 ALA A N 1
ATOM 705 C CA . ALA A 1 90 ? 15.126 2.433 -4.768 1.00 55.38 90 ALA A CA 1
ATOM 706 C C . ALA A 1 90 ? 15.531 3.539 -5.769 1.00 55.38 90 ALA A C 1
ATOM 708 O O . ALA A 1 90 ? 16.680 3.604 -6.186 1.00 55.38 90 ALA A O 1
ATOM 709 N N . ARG A 1 91 ? 14.600 4.409 -6.182 1.00 51.66 91 ARG A N 1
ATOM 710 C CA . ARG A 1 91 ? 14.917 5.714 -6.766 1.00 51.66 91 ARG A CA 1
ATOM 711 C C . ARG A 1 91 ? 15.443 6.587 -5.627 1.00 51.66 91 ARG A C 1
ATOM 713 O O . ARG A 1 91 ? 14.685 7.297 -4.970 1.00 51.66 91 ARG A O 1
ATOM 720 N N . ARG A 1 92 ? 16.733 6.434 -5.342 1.00 44.47 92 ARG A N 1
ATOM 721 C CA . A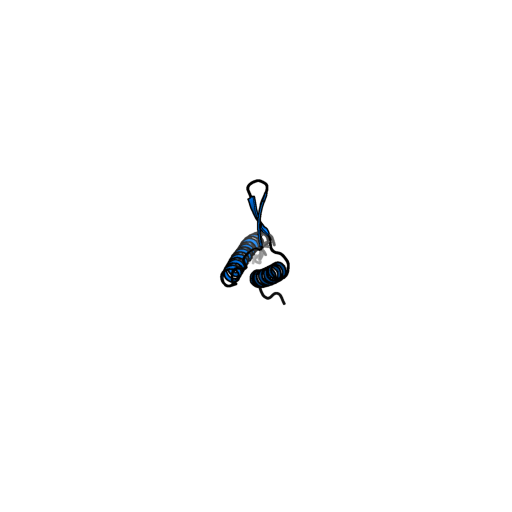RG A 1 92 ? 17.578 7.442 -4.705 1.00 44.47 92 ARG A CA 1
ATOM 722 C C . ARG A 1 92 ? 18.545 7.962 -5.749 1.00 44.47 92 ARG A C 1
ATOM 724 O O . ARG A 1 92 ? 19.016 7.123 -6.546 1.00 44.47 92 ARG A O 1
#